Protein AF-A0A940AZL5-F1 (afdb_monomer)

Sequence (134 aa):
MKKILSTIISFAVCLSISGQQISQSNNRYRGNDMLEKKQVTLKDFDLNSKNGVWSLEDAEFSKATCKVEYTMETDTLMAVERSNRTYYRQDRNAVTIIGSENVQELLSYDMPEAWLQFPMQRGDSVWRCRNNWC

Solvent-accessible surface area (backbone atoms only — not comparable to full-atom values): 8338 Å² total; per-residue (Å²): 107,72,68,59,53,52,52,52,52,53,52,52,52,55,52,55,57,61,70,68,49,94,39,53,89,77,73,55,89,53,65,76,46,76,54,76,52,64,51,68,58,68,86,83,59,71,87,78,56,91,84,63,82,84,74,70,86,84,53,53,63,50,90,67,70,50,72,37,49,37,46,59,53,101,70,40,39,36,35,41,44,94,79,30,39,36,33,26,38,70,59,81,44,33,33,26,40,41,32,37,36,46,97,87,50,80,46,75,46,97,72,59,44,64,47,42,59,51,83,75,53,96,87,66,55,68,71,73,68,86,74,100,77,129

pLDDT: mean 70.95, std 13.87, range [28.94, 93.19]

Structure (mmCIF, N/CA/C/O backbone):
data_AF-A0A940AZL5-F1
#
_entry.id   AF-A0A940AZL5-F1
#
loop_
_atom_site.group_PDB
_atom_site.id
_atom_site.type_symbol
_atom_site.label_atom_id
_atom_site.label_alt_id
_atom_site.label_comp_id
_atom_site.label_asym_id
_atom_site.label_entity_id
_atom_site.label_seq_id
_atom_site.pdbx_PDB_ins_code
_atom_site.Cartn_x
_atom_site.Cartn_y
_atom_site.Cartn_z
_atom_site.occupancy
_atom_site.B_iso_or_equiv
_atom_site.auth_seq_id
_atom_site.auth_comp_id
_atom_site.auth_asym_id
_atom_site.auth_atom_id
_atom_site.pdbx_PDB_model_num
ATOM 1 N N . MET A 1 1 ? -9.611 -27.472 39.199 1.00 57.22 1 MET A N 1
ATOM 2 C CA . MET A 1 1 ? -10.269 -27.102 37.922 1.00 57.22 1 MET A CA 1
ATOM 3 C C . MET A 1 1 ? -10.473 -25.592 37.763 1.00 57.22 1 MET A C 1
ATOM 5 O O . MET A 1 1 ? -9.902 -25.043 36.836 1.00 57.22 1 MET A O 1
ATOM 9 N N . LYS A 1 2 ? -11.157 -24.884 38.680 1.00 64.00 2 LYS A N 1
ATOM 10 C CA . LYS A 1 2 ? -11.371 -23.415 38.584 1.00 64.00 2 LYS A CA 1
ATOM 11 C C . LYS A 1 2 ? -10.087 -22.567 38.465 1.00 64.00 2 LYS A C 1
ATOM 13 O O . LYS A 1 2 ? -10.057 -21.624 37.689 1.00 64.00 2 LYS A O 1
ATOM 18 N N . LYS A 1 3 ? -9.014 -22.932 39.183 1.00 68.94 3 LYS A N 1
ATOM 19 C CA . LYS A 1 3 ? -7.715 -22.231 39.114 1.00 68.94 3 LYS A CA 1
ATOM 20 C C . LYS A 1 3 ? -7.034 -22.381 37.749 1.00 68.94 3 LYS A C 1
ATOM 22 O O . LYS A 1 3 ? -6.559 -21.400 37.213 1.00 68.94 3 LYS A O 1
ATOM 27 N N . ILE A 1 4 ? -7.065 -23.583 37.168 1.00 78.56 4 ILE A N 1
ATOM 28 C CA . ILE A 1 4 ? -6.490 -23.867 35.841 1.00 78.56 4 ILE A CA 1
ATOM 29 C C . ILE A 1 4 ? -7.257 -23.098 34.758 1.00 78.56 4 ILE A C 1
ATOM 31 O O . ILE A 1 4 ? -6.644 -22.470 33.904 1.00 78.56 4 ILE A O 1
ATOM 35 N N . LEU A 1 5 ? -8.592 -23.077 34.845 1.00 77.69 5 LEU A N 1
ATOM 36 C CA . LEU A 1 5 ? -9.435 -22.319 33.920 1.00 77.69 5 LEU A CA 1
ATOM 37 C C . LEU A 1 5 ? -9.144 -20.809 33.993 1.00 77.69 5 LEU A C 1
ATOM 39 O O . LEU A 1 5 ? -9.004 -20.160 32.964 1.00 77.69 5 LEU A O 1
ATOM 43 N N . SER A 1 6 ? -8.973 -20.267 35.204 1.00 76.12 6 SER A N 1
ATOM 44 C CA . SER A 1 6 ? -8.593 -18.865 35.418 1.00 76.12 6 SER A CA 1
ATOM 45 C C . SER A 1 6 ? -7.233 -18.523 34.807 1.00 76.12 6 SER A C 1
ATOM 47 O O . SER A 1 6 ? -7.080 -17.438 34.248 1.00 76.12 6 SER A O 1
ATOM 49 N N . THR A 1 7 ? -6.250 -19.423 34.898 1.00 78.94 7 THR A N 1
ATOM 50 C CA . THR A 1 7 ? -4.922 -19.199 34.311 1.00 78.94 7 THR A CA 1
ATOM 51 C C . THR A 1 7 ? -4.975 -19.223 32.785 1.00 78.94 7 THR A C 1
ATOM 53 O O . THR A 1 7 ? -4.356 -18.378 32.146 1.00 78.94 7 THR A O 1
ATOM 56 N N . ILE A 1 8 ? -5.755 -20.139 32.199 1.00 83.62 8 ILE A N 1
ATOM 57 C CA . ILE A 1 8 ? -5.944 -20.222 30.742 1.00 83.62 8 ILE A CA 1
ATOM 58 C C . ILE A 1 8 ? -6.632 -18.958 30.214 1.00 83.62 8 ILE A C 1
ATOM 60 O O . ILE A 1 8 ? -6.184 -18.392 29.221 1.00 83.62 8 ILE A O 1
ATOM 64 N N . ILE A 1 9 ? -7.674 -18.478 30.901 1.00 80.81 9 ILE A N 1
ATOM 65 C CA . ILE A 1 9 ? -8.381 -17.245 30.525 1.00 80.81 9 ILE A CA 1
ATOM 66 C C . ILE A 1 9 ? -7.435 -16.038 30.596 1.00 80.81 9 ILE A C 1
ATOM 68 O O . ILE A 1 9 ? -7.381 -15.252 29.657 1.00 80.81 9 ILE A O 1
ATOM 72 N N . SER A 1 10 ? -6.643 -15.917 31.665 1.00 75.75 10 SER A N 1
ATOM 73 C CA . SER A 1 10 ? -5.670 -14.824 31.813 1.00 75.75 10 SER A CA 1
ATOM 74 C C . SER A 1 10 ? -4.601 -14.843 30.710 1.00 75.75 10 SER A C 1
ATOM 76 O O . SER A 1 10 ? -4.290 -13.814 30.112 1.00 75.75 10 SER A O 1
ATOM 78 N N . PHE A 1 11 ? -4.094 -16.031 30.368 1.00 75.62 11 PHE A N 1
ATOM 79 C CA . PHE A 1 11 ? -3.118 -16.194 29.292 1.00 75.62 11 PHE A CA 1
ATOM 80 C C . PHE A 1 11 ? -3.704 -15.844 27.915 1.00 75.62 11 PHE A C 1
ATOM 82 O O . PHE A 1 11 ? -3.061 -15.140 27.138 1.00 75.62 11 PHE A O 1
ATOM 89 N N . ALA A 1 12 ? -4.944 -16.256 27.633 1.00 74.12 12 ALA A N 1
ATOM 90 C CA . ALA A 1 12 ? -5.637 -15.902 26.395 1.00 74.12 12 ALA A CA 1
ATOM 91 C C . ALA A 1 12 ? -5.869 -14.386 26.270 1.00 74.12 12 ALA A C 1
ATOM 93 O O . ALA A 1 12 ? -5.668 -13.827 25.196 1.00 74.12 12 ALA A O 1
ATOM 94 N N . VAL A 1 13 ? -6.223 -13.702 27.365 1.00 73.19 13 VAL A N 1
ATOM 95 C CA . VAL A 1 13 ? -6.399 -12.238 27.375 1.00 73.19 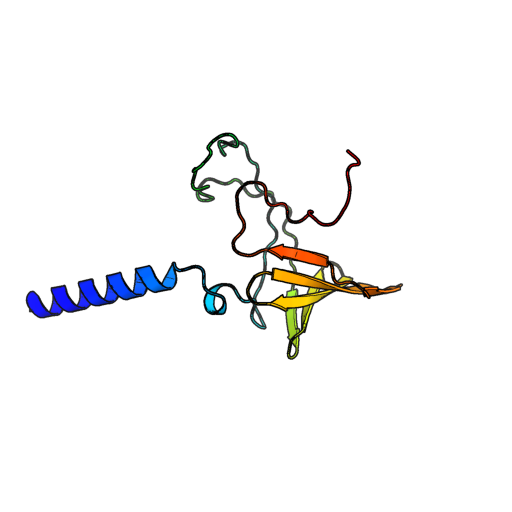13 VAL A CA 1
ATOM 96 C C . VAL A 1 13 ? -5.083 -11.511 27.073 1.00 73.19 13 VAL A C 1
ATOM 98 O O . VAL A 1 13 ? -5.082 -10.591 26.257 1.00 73.19 13 VAL A O 1
ATOM 101 N N . CYS A 1 14 ? -3.955 -11.944 27.647 1.00 68.31 14 CYS A N 1
ATOM 102 C CA . CYS A 1 14 ? -2.642 -11.366 27.327 1.00 68.31 14 CYS A CA 1
ATOM 103 C C . CYS A 1 14 ? -2.271 -11.521 25.844 1.00 68.31 14 CYS A C 1
ATOM 105 O O . CYS A 1 14 ? -1.775 -10.571 25.239 1.00 68.31 14 CYS A O 1
ATOM 107 N N . LEU A 1 15 ? -2.540 -12.685 25.241 1.00 63.66 15 LEU A N 1
ATOM 108 C CA . LEU A 1 15 ? -2.260 -12.920 23.819 1.00 63.66 15 LEU A CA 1
ATOM 109 C C . LEU A 1 15 ? -3.106 -12.020 22.902 1.00 63.66 15 LEU A C 1
ATOM 111 O O . LEU A 1 15 ? -2.590 -11.495 21.914 1.00 63.66 15 LEU A O 1
ATOM 115 N N . SER A 1 16 ? -4.375 -11.787 23.250 1.00 61.12 16 SER A N 1
ATOM 116 C CA . SER A 1 16 ? -5.273 -10.898 22.500 1.00 61.12 16 SER A CA 1
ATOM 117 C C . SER A 1 16 ? -4.795 -9.442 22.493 1.00 61.12 16 SER A C 1
ATOM 119 O O . SER A 1 16 ? -4.894 -8.770 21.469 1.00 61.12 16 SER A O 1
ATOM 121 N N . ILE A 1 17 ? -4.237 -8.960 23.610 1.00 59.72 17 ILE A N 1
ATOM 122 C CA . ILE A 1 17 ? -3.727 -7.584 23.737 1.00 59.72 17 ILE A CA 1
ATOM 123 C C . ILE A 1 17 ? -2.466 -7.389 22.879 1.00 59.72 17 ILE A C 1
ATOM 125 O O . ILE A 1 17 ? -2.325 -6.365 22.211 1.00 59.72 17 ILE A O 1
ATOM 129 N N . SER A 1 18 ? -1.574 -8.384 22.828 1.00 57.59 18 SER A N 1
ATOM 130 C CA . SER A 1 18 ? -0.378 -8.336 21.971 1.00 57.59 18 SER A CA 1
ATOM 131 C C . SER A 1 18 ? -0.702 -8.424 20.475 1.00 57.59 18 SER A C 1
ATOM 133 O O . SER A 1 18 ? -0.001 -7.822 19.664 1.00 57.59 18 SER A O 1
ATOM 135 N N . GLY A 1 19 ? -1.775 -9.128 20.094 1.00 50.75 19 GLY A N 1
ATOM 136 C CA . GLY A 1 19 ? -2.243 -9.190 18.703 1.00 50.75 19 GLY A CA 1
ATOM 137 C C . GLY A 1 19 ? -2.783 -7.856 18.174 1.00 50.75 19 GLY A C 1
ATOM 138 O O . GLY A 1 19 ? -2.690 -7.590 16.979 1.00 50.75 19 GLY A O 1
ATOM 139 N N . GLN A 1 20 ? -3.292 -7.001 19.066 1.00 54.03 20 GLN A N 1
ATOM 140 C CA . GLN A 1 20 ? -3.824 -5.673 18.735 1.00 54.03 20 GLN A CA 1
ATOM 141 C C . GLN A 1 20 ? -2.763 -4.563 18.760 1.00 54.03 20 GLN A C 1
ATOM 143 O O . GLN A 1 20 ? -3.054 -3.426 18.386 1.00 54.03 20 GLN A O 1
ATOM 148 N N . GLN A 1 21 ? -1.523 -4.851 19.174 1.00 56.00 21 GLN A N 1
ATOM 149 C CA . GLN A 1 21 ? -0.449 -3.869 19.053 1.00 56.00 21 GLN A CA 1
ATOM 150 C C . GLN A 1 21 ? -0.066 -3.682 17.584 1.00 56.00 21 GLN A C 1
ATOM 152 O O . GLN A 1 21 ? 0.326 -4.626 16.892 1.00 56.00 21 GLN A O 1
ATOM 157 N N . ILE A 1 22 ? -0.130 -2.426 17.136 1.00 56.28 22 ILE A N 1
ATOM 158 C CA . ILE A 1 22 ? 0.405 -1.986 15.848 1.00 56.28 22 ILE A CA 1
ATOM 159 C C . ILE A 1 22 ? 1.906 -2.286 15.858 1.00 56.28 22 ILE A C 1
ATOM 161 O O . ILE A 1 22 ? 2.698 -1.574 16.471 1.00 56.28 22 ILE A O 1
ATOM 165 N N . SER A 1 23 ? 2.296 -3.374 15.202 1.00 60.00 23 SER A N 1
ATOM 166 C CA . SER A 1 23 ? 3.684 -3.802 15.094 1.00 60.00 23 SER A CA 1
ATOM 167 C C . SER A 1 23 ? 4.026 -4.074 13.636 1.00 60.00 23 SER A C 1
ATOM 169 O O . SER A 1 23 ? 3.179 -4.484 12.841 1.00 60.00 23 SER A O 1
ATOM 171 N N . GLN A 1 24 ? 5.288 -3.847 13.275 1.00 57.38 24 GLN A N 1
ATOM 172 C CA . GLN A 1 24 ? 5.775 -4.059 11.912 1.00 57.38 24 GLN A CA 1
ATOM 173 C C . GLN A 1 24 ? 5.491 -5.479 11.412 1.00 57.38 24 GLN A C 1
ATOM 175 O O . GLN A 1 24 ? 5.117 -5.661 10.264 1.00 57.38 24 GLN A O 1
ATOM 180 N N . SER A 1 25 ? 5.645 -6.487 12.272 1.00 63.75 25 SER A N 1
ATOM 181 C CA . SER A 1 25 ? 5.416 -7.893 11.923 1.00 63.75 25 SER A CA 1
ATOM 182 C C . SER A 1 25 ? 3.952 -8.217 11.617 1.00 63.75 25 SER A C 1
ATOM 184 O O . SER A 1 25 ? 3.686 -9.149 10.852 1.00 63.75 25 SER A O 1
ATOM 186 N N . ASN A 1 26 ? 3.019 -7.457 12.200 1.00 62.56 26 ASN A N 1
ATOM 187 C CA . ASN A 1 26 ? 1.578 -7.675 12.055 1.00 62.56 26 ASN A CA 1
ATOM 188 C C . ASN A 1 26 ? 0.977 -6.867 10.896 1.00 62.56 26 ASN A C 1
ATOM 190 O O . ASN A 1 26 ? -0.027 -7.290 10.340 1.00 62.56 26 ASN A O 1
ATOM 194 N N . ASN A 1 27 ? 1.603 -5.748 10.513 1.00 65.00 27 ASN A N 1
ATOM 195 C CA . ASN A 1 27 ? 1.103 -4.836 9.473 1.00 65.00 27 ASN A CA 1
ATOM 196 C C . ASN A 1 27 ? 1.912 -4.881 8.164 1.00 65.00 27 ASN A C 1
ATOM 198 O O . ASN A 1 27 ? 1.674 -4.084 7.256 1.00 65.00 27 ASN A O 1
ATOM 202 N N . ARG A 1 28 ? 2.910 -5.770 8.068 1.00 70.19 28 ARG A N 1
ATOM 203 C CA . ARG A 1 28 ? 3.677 -5.963 6.833 1.00 70.19 28 ARG A CA 1
ATOM 204 C C . ARG A 1 28 ? 2.856 -6.768 5.829 1.00 70.19 28 ARG A C 1
ATOM 206 O O . ARG A 1 28 ? 2.359 -7.829 6.200 1.00 70.19 28 ARG A O 1
ATOM 213 N N . TYR A 1 29 ? 2.790 -6.306 4.580 1.00 68.94 29 TYR A N 1
ATOM 214 C CA . TYR A 1 29 ? 2.254 -7.101 3.480 1.00 68.94 29 TYR A CA 1
ATOM 215 C C . TYR A 1 29 ? 3.144 -8.323 3.262 1.00 68.94 29 TYR A C 1
ATOM 217 O O . TYR A 1 29 ? 4.377 -8.254 3.341 1.00 68.94 29 TYR A O 1
ATOM 225 N N . ARG A 1 30 ? 2.515 -9.462 3.017 1.00 69.44 30 ARG A N 1
ATOM 226 C CA . ARG A 1 30 ? 3.164 -10.750 2.794 1.00 69.44 30 ARG A CA 1
ATOM 227 C C . ARG A 1 30 ? 2.854 -11.228 1.382 1.00 69.44 30 ARG A C 1
ATOM 229 O O . ARG A 1 30 ? 1.874 -10.824 0.760 1.00 69.44 30 ARG A O 1
ATOM 236 N N . GLY A 1 31 ? 3.711 -12.105 0.865 1.00 66.94 31 GLY A N 1
ATOM 237 C CA . GLY A 1 31 ? 3.417 -12.787 -0.392 1.00 66.94 31 GLY A CA 1
ATOM 238 C C . GLY A 1 31 ? 2.099 -13.556 -0.275 1.00 66.94 31 GLY A C 1
ATOM 239 O O . GLY A 1 31 ? 1.894 -14.255 0.718 1.00 66.94 31 GLY A O 1
ATOM 240 N N . ASN A 1 32 ? 1.249 -13.438 -1.299 1.00 69.56 32 ASN A N 1
ATOM 241 C CA . ASN A 1 32 ? -0.106 -14.003 -1.382 1.00 69.56 32 ASN A CA 1
ATOM 242 C C . ASN A 1 32 ? -1.184 -13.298 -0.543 1.00 69.56 32 ASN A C 1
ATOM 244 O O . ASN A 1 32 ? -2.308 -13.800 -0.469 1.00 69.56 32 ASN A O 1
ATOM 248 N N . ASP A 1 33 ? -0.891 -12.145 0.060 1.00 67.81 33 ASP A N 1
ATOM 249 C CA . ASP A 1 33 ? -1.955 -11.303 0.602 1.00 67.81 33 ASP A CA 1
ATOM 250 C C . ASP A 1 33 ? -2.852 -10.797 -0.542 1.00 67.81 33 ASP A C 1
ATOM 252 O O . ASP A 1 33 ? -2.375 -10.408 -1.610 1.00 67.81 33 ASP A O 1
ATOM 256 N N . MET A 1 34 ? -4.167 -10.767 -0.311 1.00 62.81 34 MET A N 1
ATOM 257 C CA . MET A 1 34 ? -5.130 -10.177 -1.240 1.00 62.81 34 MET A CA 1
ATOM 258 C C . MET A 1 34 ? -5.707 -8.909 -0.619 1.00 62.81 34 MET A C 1
ATOM 260 O O . MET A 1 34 ? -6.379 -8.970 0.412 1.00 62.81 34 MET A O 1
ATOM 264 N N . LEU A 1 35 ? -5.469 -7.760 -1.255 1.00 65.00 35 LEU A N 1
ATOM 265 C CA . LEU A 1 35 ? -6.095 -6.506 -0.851 1.00 65.00 35 LEU A CA 1
ATOM 266 C C . LEU A 1 35 ? -7.355 -6.274 -1.684 1.00 65.00 35 LEU A C 1
ATOM 268 O O . LEU A 1 35 ? -7.321 -6.275 -2.917 1.00 65.00 35 LEU A O 1
ATOM 272 N N . GLU A 1 36 ? -8.463 -6.006 -1.006 1.00 63.47 36 GLU A N 1
ATOM 273 C CA . GLU A 1 36 ? -9.691 -5.567 -1.654 1.00 63.47 36 GLU A CA 1
ATOM 274 C C . GLU A 1 36 ? -9.855 -4.055 -1.460 1.00 63.47 36 GLU A C 1
ATOM 276 O O . GLU A 1 36 ? -10.089 -3.582 -0.346 1.00 63.47 36 GLU A O 1
ATOM 281 N N . LYS A 1 37 ? -9.740 -3.278 -2.546 1.00 68.81 37 LYS A N 1
ATOM 282 C CA . LYS A 1 37 ? -10.073 -1.848 -2.507 1.00 68.81 37 LYS A CA 1
ATOM 283 C C . LYS A 1 37 ? -11.593 -1.712 -2.545 1.00 68.81 37 LYS A C 1
ATOM 285 O O . LYS A 1 37 ? -12.211 -2.010 -3.570 1.00 68.81 37 LYS A O 1
ATOM 290 N N . LYS A 1 38 ? -12.183 -1.242 -1.444 1.00 65.06 38 LYS A N 1
ATOM 291 C CA . LYS A 1 38 ? -13.611 -0.914 -1.360 1.00 65.06 38 LYS A CA 1
ATOM 292 C C . LYS A 1 38 ? -13.803 0.571 -1.108 1.00 65.06 38 LYS A C 1
ATOM 294 O O . LYS A 1 38 ? -13.174 1.145 -0.224 1.00 65.06 38 LYS A O 1
ATOM 299 N N . GLN A 1 39 ? -14.712 1.181 -1.858 1.00 70.00 39 GLN A N 1
ATOM 300 C CA . GLN A 1 39 ? -15.189 2.523 -1.554 1.00 70.00 39 GLN A CA 1
ATOM 301 C C . GLN A 1 39 ? -16.281 2.431 -0.485 1.00 70.00 39 GLN A C 1
ATOM 303 O O . GLN A 1 39 ? -17.264 1.713 -0.669 1.00 70.00 39 GLN A O 1
ATOM 308 N N . VAL A 1 40 ? -16.094 3.151 0.618 1.00 69.69 40 VAL A N 1
ATOM 309 C CA . VAL A 1 40 ? -17.068 3.257 1.709 1.00 69.69 40 VAL A CA 1
ATOM 310 C C . VAL A 1 40 ? -17.851 4.550 1.551 1.00 69.69 40 VAL A C 1
ATOM 312 O O . VAL A 1 40 ? -17.267 5.615 1.329 1.00 69.69 40 VAL A O 1
ATOM 315 N N . THR A 1 41 ? -19.172 4.471 1.678 1.00 68.38 41 THR A N 1
ATOM 316 C CA . THR A 1 41 ? -20.001 5.674 1.759 1.00 68.38 41 THR A CA 1
ATOM 317 C C . THR A 1 41 ? -19.930 6.225 3.179 1.00 68.38 41 THR A C 1
ATOM 319 O O . THR A 1 41 ? -20.360 5.572 4.121 1.00 68.38 41 THR A O 1
ATOM 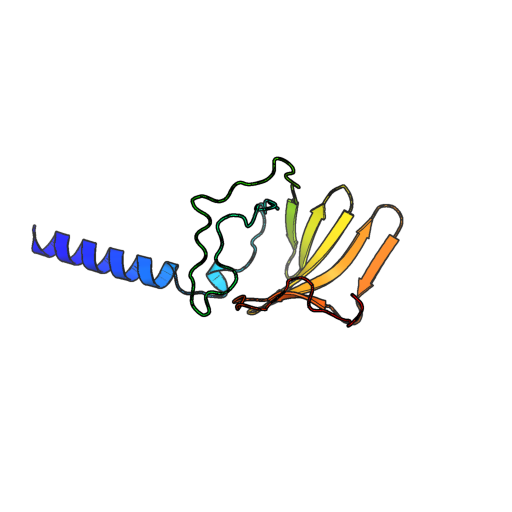322 N N . LEU A 1 42 ? -19.402 7.440 3.347 1.00 64.75 42 LEU A N 1
ATOM 323 C CA . LEU A 1 42 ? -19.128 8.017 4.670 1.00 64.75 42 LEU A CA 1
ATOM 324 C C . LEU A 1 42 ? -20.374 8.538 5.420 1.00 64.75 42 LEU A C 1
ATOM 326 O O . LEU A 1 42 ? -20.234 9.395 6.288 1.00 64.75 42 LEU A O 1
ATOM 330 N N . LYS A 1 43 ? -21.587 8.076 5.083 1.00 60.75 43 LYS A N 1
ATOM 331 C CA . LYS A 1 43 ? -22.846 8.651 5.600 1.00 60.75 43 LYS A CA 1
ATOM 332 C C . LYS A 1 43 ? -22.941 8.635 7.130 1.00 60.75 43 LYS A C 1
ATOM 334 O O . LYS A 1 43 ? -23.541 9.552 7.680 1.00 60.75 43 LYS A O 1
ATOM 339 N N . ASP A 1 44 ? -22.280 7.679 7.783 1.00 56.22 44 ASP A N 1
ATOM 340 C CA . ASP A 1 44 ? -22.396 7.453 9.229 1.00 56.22 44 ASP A CA 1
ATOM 341 C C . ASP A 1 44 ? -21.110 7.758 10.017 1.00 56.22 44 ASP A C 1
ATOM 343 O O . ASP A 1 44 ? -21.054 7.556 11.231 1.00 56.22 44 ASP A O 1
ATOM 347 N N . PHE A 1 45 ? -20.062 8.275 9.364 1.00 64.25 45 PHE A N 1
ATOM 348 C CA . PHE A 1 45 ? -18.835 8.654 10.068 1.00 64.25 45 PHE A CA 1
ATOM 349 C C . PHE A 1 45 ? -18.936 10.093 10.564 1.00 64.25 45 PHE A C 1
ATOM 351 O O . PHE A 1 45 ? -19.036 11.032 9.774 1.00 64.25 45 PHE A O 1
ATOM 358 N N . ASP A 1 46 ? -18.825 10.290 11.880 1.00 64.75 46 ASP A N 1
ATOM 359 C CA . ASP A 1 46 ? -18.582 11.620 12.436 1.00 64.75 46 ASP A CA 1
ATOM 360 C C . ASP A 1 46 ? -17.160 12.070 12.072 1.00 64.75 46 ASP A C 1
ATOM 362 O O . ASP A 1 46 ? -16.173 11.796 12.766 1.00 64.75 46 ASP A O 1
ATOM 366 N N . LEU A 1 47 ? -17.068 12.786 10.953 1.00 66.06 47 LEU A N 1
ATOM 367 C CA . LEU A 1 47 ? -15.824 13.344 10.434 1.00 66.06 47 LEU A CA 1
ATOM 368 C C . LEU A 1 47 ? -15.228 14.424 11.344 1.00 66.06 47 LEU A C 1
ATOM 370 O O . LEU A 1 47 ? -14.082 14.816 11.117 1.00 66.06 47 LEU A O 1
ATOM 374 N N . ASN A 1 48 ? -15.955 14.902 12.363 1.00 64.31 48 ASN A N 1
ATOM 375 C CA . ASN A 1 48 ? -15.516 15.958 13.275 1.00 64.31 48 ASN A CA 1
ATOM 376 C C . ASN A 1 48 ? -14.916 15.420 14.584 1.00 64.31 48 ASN A C 1
ATOM 378 O O . ASN A 1 48 ? -14.066 16.094 15.182 1.00 64.31 48 ASN A O 1
ATOM 382 N N . SER A 1 49 ? -15.243 14.192 14.986 1.00 61.47 49 SER A N 1
ATOM 383 C CA . SER A 1 49 ? -14.751 13.549 16.211 1.00 61.47 49 SER A CA 1
ATOM 384 C C . SER A 1 49 ? -13.214 13.433 16.276 1.00 61.47 49 SER A C 1
ATOM 386 O O . SER A 1 49 ? -12.576 12.745 15.478 1.00 61.47 49 SER A O 1
ATOM 388 N N . LYS A 1 50 ? -12.566 14.152 17.212 1.00 56.38 50 LYS A N 1
ATOM 389 C CA . LYS A 1 50 ? -11.085 14.210 17.372 1.00 56.38 50 LYS A CA 1
ATOM 390 C C . LYS A 1 50 ? -10.438 12.899 17.797 1.00 56.38 50 LYS A C 1
ATOM 392 O O . LYS A 1 50 ? -9.312 12.655 17.387 1.00 56.38 50 LYS A O 1
ATOM 397 N N . ASN A 1 51 ? -11.173 12.056 18.513 1.00 59.47 51 ASN A N 1
ATOM 398 C CA . ASN A 1 51 ? -10.683 10.787 19.053 1.00 59.47 51 ASN A CA 1
ATOM 399 C C . ASN A 1 51 ? -11.632 9.620 18.720 1.00 59.47 51 ASN A C 1
ATOM 401 O O . ASN A 1 51 ? -11.681 8.635 19.452 1.00 59.47 51 ASN A O 1
ATOM 405 N N . GLY A 1 52 ? -12.447 9.754 17.671 1.00 58.91 52 GLY A N 1
ATOM 406 C CA . GLY A 1 52 ? -13.421 8.737 17.292 1.00 58.91 52 GLY A CA 1
ATOM 407 C C . GLY A 1 52 ? -12.732 7.521 16.698 1.00 58.91 52 GLY A C 1
ATOM 408 O O . GLY A 1 52 ? -11.997 7.644 15.722 1.00 58.91 52 GLY A O 1
ATOM 409 N N . VAL A 1 53 ? -12.992 6.347 17.267 1.00 64.06 53 VAL A N 1
ATOM 410 C CA . VAL A 1 53 ? -12.702 5.087 16.584 1.00 64.06 53 VAL A CA 1
ATOM 411 C C . VAL A 1 53 ? -13.747 4.933 15.488 1.00 64.06 53 VAL A C 1
ATOM 413 O O . VAL A 1 53 ? -14.941 4.860 15.767 1.00 64.06 53 VAL A O 1
ATOM 416 N N . TRP A 1 54 ? -13.301 4.930 14.238 1.00 67.00 54 TRP A N 1
ATOM 417 C CA . TRP A 1 54 ? -14.167 4.657 13.100 1.00 67.00 54 TRP A CA 1
ATOM 418 C C . TRP A 1 54 ? -14.444 3.157 13.039 1.00 67.00 54 TRP A C 1
ATOM 420 O O . TRP A 1 54 ? -13.540 2.367 12.767 1.00 67.00 54 TRP A O 1
ATOM 430 N N . SER A 1 55 ? -15.689 2.768 13.320 1.00 67.56 55 SER A N 1
ATOM 431 C CA . SER A 1 55 ? -16.152 1.404 13.076 1.00 67.56 55 SER A CA 1
ATOM 432 C C . SER A 1 55 ? -16.579 1.274 11.618 1.00 67.56 55 SER A C 1
ATOM 434 O O . SER A 1 55 ? -17.334 2.102 11.118 1.00 67.56 55 SER A O 1
ATOM 436 N N . LEU A 1 56 ? -16.094 0.237 10.937 1.00 70.62 56 LEU A N 1
ATOM 437 C CA . LEU A 1 56 ? -16.544 -0.126 9.590 1.00 70.62 56 LEU A CA 1
ATOM 438 C C . LEU A 1 56 ? -17.665 -1.180 9.620 1.00 70.62 56 LEU A C 1
ATOM 440 O O . LEU A 1 56 ? -17.985 -1.741 8.578 1.00 70.62 56 LEU A O 1
ATOM 444 N N . GLU A 1 57 ? -18.219 -1.493 10.795 1.00 69.44 57 GLU A N 1
ATOM 445 C CA . GLU A 1 57 ? -19.204 -2.570 10.971 1.00 69.44 57 GLU A CA 1
ATOM 446 C C . GLU A 1 57 ? -20.492 -2.324 10.169 1.00 69.44 57 GLU A C 1
ATOM 448 O O . GLU A 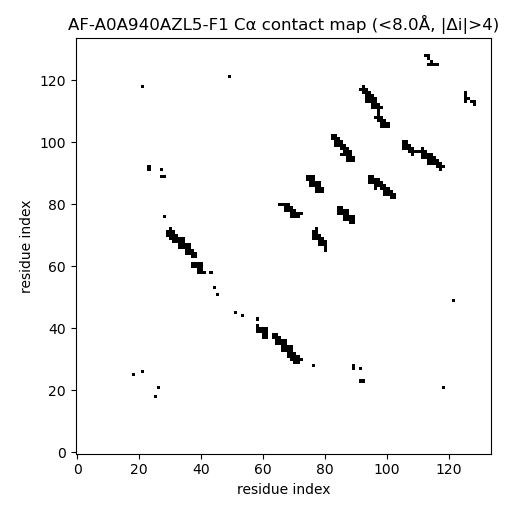1 57 ? -20.952 -3.226 9.473 1.00 69.44 57 GLU A O 1
ATOM 453 N N . ASP A 1 58 ? -20.984 -1.082 10.164 1.00 67.88 58 ASP A N 1
ATOM 454 C CA . ASP A 1 58 ? -22.192 -0.666 9.432 1.00 67.88 58 ASP A CA 1
ATOM 455 C C . ASP A 1 58 ? -21.882 -0.006 8.074 1.00 67.88 58 ASP A C 1
ATOM 457 O O . ASP A 1 58 ? -22.756 0.559 7.418 1.00 67.88 58 ASP A O 1
ATOM 461 N N . ALA A 1 59 ? -20.622 -0.042 7.631 1.00 71.62 59 ALA A N 1
ATOM 462 C CA . ALA A 1 59 ? -20.200 0.645 6.420 1.00 71.62 59 ALA A CA 1
ATOM 463 C C . ALA A 1 59 ? -20.805 0.008 5.155 1.00 71.62 59 ALA A C 1
ATOM 465 O O . ALA A 1 59 ? -20.514 -1.138 4.806 1.00 71.62 59 ALA A O 1
ATOM 466 N N . GLU A 1 60 ? -21.572 0.788 4.389 1.00 69.75 60 GLU A N 1
ATOM 467 C CA . GLU A 1 60 ? -21.996 0.382 3.049 1.00 69.75 60 GLU A CA 1
ATOM 468 C C . GLU A 1 60 ? -20.826 0.490 2.058 1.00 69.75 60 GLU A C 1
ATOM 470 O O . GLU A 1 60 ? -20.370 1.584 1.693 1.00 69.75 60 GLU A O 1
ATOM 475 N N . PHE A 1 61 ? -20.354 -0.664 1.587 1.00 70.50 61 PHE A N 1
ATOM 476 C CA . PHE A 1 61 ? -19.341 -0.755 0.541 1.00 70.50 61 PHE A CA 1
ATOM 477 C C . PHE A 1 61 ? -19.981 -0.671 -0.848 1.00 70.50 61 PHE A C 1
ATOM 479 O O . PHE A 1 61 ? -20.936 -1.385 -1.162 1.00 70.50 61 PHE A O 1
ATOM 486 N N . SER A 1 62 ? -19.428 0.171 -1.721 1.00 67.94 62 SER A N 1
ATOM 487 C CA . SER A 1 62 ? -19.863 0.237 -3.118 1.00 67.94 62 SER A CA 1
ATOM 488 C C . SER A 1 62 ? -19.633 -1.106 -3.827 1.00 67.94 62 SER A C 1
ATOM 490 O O . SER A 1 62 ? -18.642 -1.787 -3.561 1.00 67.94 62 SER A O 1
ATOM 492 N N . LYS A 1 63 ? -20.481 -1.448 -4.807 1.00 63.19 63 LYS A N 1
ATOM 493 C CA . LYS A 1 63 ? -20.307 -2.649 -5.653 1.00 63.19 63 LYS A CA 1
ATOM 494 C C . LYS A 1 63 ? -19.039 -2.633 -6.518 1.00 63.19 63 LYS A C 1
ATOM 496 O O . LYS A 1 63 ? -18.689 -3.663 -7.090 1.00 63.19 63 LYS A O 1
ATOM 501 N N . ALA A 1 64 ? -18.378 -1.485 -6.667 1.00 61.09 64 ALA A N 1
ATOM 502 C CA . ALA A 1 64 ? -17.151 -1.380 -7.439 1.00 61.09 64 ALA A CA 1
ATOM 503 C C . ALA A 1 64 ? -15.973 -1.932 -6.623 1.00 61.09 64 ALA A C 1
ATOM 505 O O . ALA A 1 64 ? -15.312 -1.205 -5.886 1.00 61.09 64 ALA A O 1
ATOM 506 N N . THR A 1 65 ? -15.712 -3.229 -6.767 1.00 61.62 65 THR A N 1
ATOM 507 C CA . THR A 1 65 ? -14.499 -3.860 -6.243 1.00 61.62 65 THR A CA 1
ATOM 508 C C . THR A 1 65 ? -13.401 -3.789 -7.295 1.00 61.62 65 THR A C 1
ATOM 510 O O . THR A 1 65 ? -13.580 -4.270 -8.417 1.00 61.62 65 THR A O 1
ATOM 513 N N . CYS A 1 66 ? -12.241 -3.246 -6.929 1.00 64.88 66 CYS A N 1
ATOM 514 C CA . CYS A 1 66 ? -11.026 -3.484 -7.697 1.00 64.88 66 CYS A CA 1
ATOM 515 C C . CYS A 1 66 ? -10.200 -4.566 -7.005 1.00 64.88 66 CYS A C 1
ATOM 517 O O . CYS A 1 66 ? -9.851 -4.429 -5.829 1.00 64.88 66 CYS A O 1
ATOM 519 N N . LYS A 1 67 ? -9.918 -5.650 -7.732 1.00 68.56 67 LYS A N 1
ATOM 520 C CA . LYS A 1 67 ? -9.015 -6.699 -7.263 1.00 68.56 67 LYS A CA 1
ATOM 521 C C . LYS A 1 67 ? -7.597 -6.300 -7.624 1.00 68.56 67 LYS A C 1
ATOM 523 O O . LYS A 1 67 ? -7.319 -6.030 -8.792 1.00 68.56 67 LYS A O 1
ATOM 528 N N . VAL A 1 68 ? -6.737 -6.276 -6.618 1.00 72.00 68 VAL A N 1
ATOM 529 C CA . VAL A 1 68 ? -5.311 -6.043 -6.796 1.00 72.00 68 VAL A CA 1
ATOM 530 C C . VAL A 1 68 ? -4.586 -7.269 -6.273 1.00 72.00 68 VAL A C 1
ATOM 532 O O . VAL A 1 68 ? -4.786 -7.677 -5.128 1.00 72.00 68 VAL A O 1
ATOM 535 N N . GLU A 1 69 ? -3.796 -7.882 -7.143 1.00 77.81 69 GLU A N 1
ATOM 536 C CA . GLU A 1 69 ? -3.020 -9.070 -6.808 1.00 77.81 69 GLU A CA 1
ATOM 537 C C . GLU A 1 69 ? -1.613 -8.643 -6.407 1.00 77.81 69 GLU A C 1
ATOM 539 O O . GLU A 1 69 ? -0.981 -7.869 -7.126 1.00 77.81 69 GLU A O 1
ATOM 544 N N . TYR A 1 70 ? -1.142 -9.111 -5.252 1.00 76.31 70 TYR A N 1
ATOM 545 C CA . TYR A 1 70 ? 0.156 -8.728 -4.715 1.00 76.31 70 TYR A CA 1
ATOM 546 C C . TYR A 1 70 ? 1.120 -9.910 -4.702 1.00 76.31 70 TYR A C 1
ATOM 548 O O . TYR A 1 70 ? 0.799 -11.009 -4.249 1.00 76.31 70 TYR A O 1
ATOM 556 N N . THR A 1 71 ? 2.341 -9.668 -5.162 1.00 81.19 71 THR A N 1
ATOM 557 C CA . THR A 1 71 ? 3.441 -10.633 -5.128 1.00 81.19 71 THR A CA 1
ATOM 558 C C . THR A 1 71 ? 4.638 -9.989 -4.448 1.00 81.19 71 THR A C 1
ATOM 560 O O . THR A 1 71 ? 4.92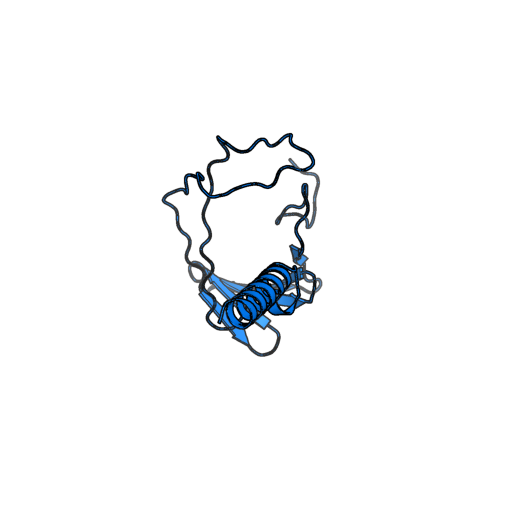2 -8.815 -4.655 1.00 81.19 71 THR A O 1
ATOM 563 N N . MET A 1 72 ? 5.328 -10.745 -3.602 1.00 80.06 72 MET A N 1
ATOM 564 C CA . MET A 1 72 ? 6.470 -10.256 -2.835 1.00 80.06 72 MET A CA 1
ATOM 565 C C . MET A 1 72 ? 7.746 -10.906 -3.369 1.00 80.06 72 MET A C 1
ATOM 567 O O . MET A 1 72 ? 7.890 -12.124 -3.268 1.00 80.06 72 MET A O 1
ATOM 571 N N . GLU A 1 73 ? 8.677 -10.107 -3.884 1.00 78.88 73 GLU A N 1
ATOM 572 C CA . GLU A 1 73 ? 10.003 -10.561 -4.310 1.00 78.88 73 GLU A CA 1
ATOM 573 C C . GLU A 1 73 ? 11.079 -9.885 -3.461 1.00 78.88 73 GLU A C 1
ATOM 575 O O . GLU A 1 73 ? 11.304 -8.686 -3.571 1.00 78.88 73 GLU A O 1
ATOM 580 N N . THR A 1 74 ? 11.759 -10.656 -2.606 1.00 77.12 74 THR A N 1
ATOM 581 C CA . THR A 1 74 ? 12.818 -10.183 -1.692 1.00 77.12 74 THR A CA 1
ATOM 582 C C . THR A 1 74 ? 12.376 -9.013 -0.792 1.00 77.12 74 THR A C 1
ATOM 584 O O . THR A 1 74 ? 11.892 -9.234 0.322 1.00 77.12 74 THR A O 1
ATOM 587 N N . ASP A 1 75 ? 12.531 -7.775 -1.259 1.00 77.00 75 ASP A N 1
ATOM 588 C CA . ASP A 1 75 ? 12.213 -6.509 -0.593 1.00 77.00 75 ASP A CA 1
ATOM 589 C C . ASP A 1 75 ? 11.183 -5.651 -1.359 1.00 77.00 75 ASP A C 1
ATOM 591 O O . ASP A 1 75 ? 10.726 -4.629 -0.839 1.00 77.00 75 ASP A O 1
ATOM 595 N N . THR A 1 76 ? 10.774 -6.092 -2.553 1.00 83.25 76 THR A N 1
ATOM 596 C CA . THR A 1 76 ? 9.874 -5.377 -3.460 1.00 83.25 76 THR A CA 1
ATOM 597 C C . THR A 1 76 ? 8.505 -6.048 -3.555 1.00 83.25 76 THR A C 1
ATOM 599 O O . THR A 1 76 ? 8.363 -7.205 -3.953 1.00 83.25 76 THR A O 1
ATOM 602 N N . LEU A 1 77 ? 7.476 -5.306 -3.163 1.00 84.94 77 LEU A N 1
ATOM 603 C CA . LEU A 1 77 ? 6.078 -5.691 -3.288 1.00 84.94 77 LEU A CA 1
ATOM 604 C C . LEU A 1 77 ? 5.580 -5.241 -4.663 1.00 84.94 77 LEU A C 1
ATOM 606 O O . LEU A 1 77 ? 5.558 -4.051 -4.958 1.00 84.94 77 LEU A O 1
ATOM 610 N N . MET A 1 78 ? 5.158 -6.178 -5.496 1.00 87.38 78 MET A N 1
ATOM 611 C CA . MET A 1 78 ? 4.530 -5.910 -6.783 1.00 87.38 78 MET A CA 1
ATOM 612 C C . MET A 1 78 ? 3.014 -6.012 -6.635 1.00 87.38 78 MET A C 1
ATOM 614 O O . MET A 1 78 ? 2.522 -6.962 -6.034 1.00 87.38 78 MET A O 1
ATOM 618 N N . ALA A 1 79 ? 2.278 -5.063 -7.203 1.00 84.31 79 ALA A N 1
ATOM 619 C CA . ALA A 1 79 ? 0.825 -5.088 -7.277 1.00 84.31 79 ALA A CA 1
ATOM 620 C C . ALA A 1 79 ? 0.375 -5.058 -8.732 1.00 84.31 79 ALA A C 1
ATOM 622 O O . ALA A 1 79 ? 0.853 -4.222 -9.493 1.00 84.31 79 ALA A O 1
ATOM 623 N N . VAL A 1 80 ? -0.564 -5.918 -9.110 1.00 84.75 80 VAL A N 1
ATOM 624 C CA . VAL A 1 80 ? -1.123 -5.951 -10.463 1.00 84.75 80 VAL A CA 1
ATOM 625 C C . VAL A 1 80 ? -2.578 -5.500 -10.420 1.00 84.75 80 VAL A C 1
ATOM 627 O O . VAL A 1 80 ? -3.427 -6.137 -9.795 1.00 84.75 80 VAL A O 1
ATOM 630 N N . GLU A 1 81 ? -2.870 -4.391 -11.099 1.00 84.56 81 GLU A N 1
ATOM 631 C CA . GLU A 1 81 ? -4.205 -3.800 -11.207 1.00 84.56 81 GLU A CA 1
ATOM 632 C C . GLU A 1 81 ? -4.500 -3.446 -12.669 1.00 84.56 81 GLU A C 1
ATOM 634 O O . GLU A 1 81 ? -3.850 -2.586 -13.264 1.00 84.56 81 GLU A O 1
ATOM 639 N N . ARG A 1 82 ? -5.510 -4.100 -13.261 1.00 82.50 82 ARG A N 1
ATOM 640 C CA . ARG A 1 82 ? -5.974 -3.829 -14.640 1.00 82.50 82 ARG A CA 1
ATOM 641 C C . ARG A 1 82 ? -4.829 -3.784 -15.668 1.00 82.50 82 ARG A C 1
ATOM 643 O O . ARG A 1 82 ? -4.761 -2.864 -16.476 1.00 82.50 82 ARG A O 1
ATOM 650 N N . SER A 1 83 ? -3.927 -4.765 -15.605 1.00 81.94 83 SER A N 1
ATOM 651 C CA . SER A 1 83 ? -2.741 -4.882 -16.474 1.00 81.94 83 SER A CA 1
ATOM 652 C C . SER A 1 83 ? -1.650 -3.823 -16.269 1.00 81.94 83 SER A C 1
ATOM 654 O O . SER A 1 83 ? -0.701 -3.789 -17.048 1.00 81.94 83 SER A O 1
ATOM 656 N N . ASN A 1 84 ? -1.736 -3.012 -15.214 1.00 87.31 84 ASN A N 1
ATOM 657 C CA . ASN A 1 84 ? -0.626 -2.192 -14.735 1.00 87.31 84 ASN A CA 1
ATOM 658 C C . ASN A 1 84 ? 0.036 -2.908 -13.563 1.00 87.31 84 ASN A C 1
ATOM 660 O O . ASN A 1 84 ? -0.666 -3.419 -12.683 1.00 87.31 84 ASN A O 1
ATOM 664 N N . ARG A 1 85 ? 1.366 -2.944 -13.545 1.00 91.00 85 ARG A N 1
ATOM 665 C CA . ARG A 1 85 ? 2.125 -3.415 -12.389 1.00 91.00 85 ARG A CA 1
ATOM 666 C C . ARG A 1 85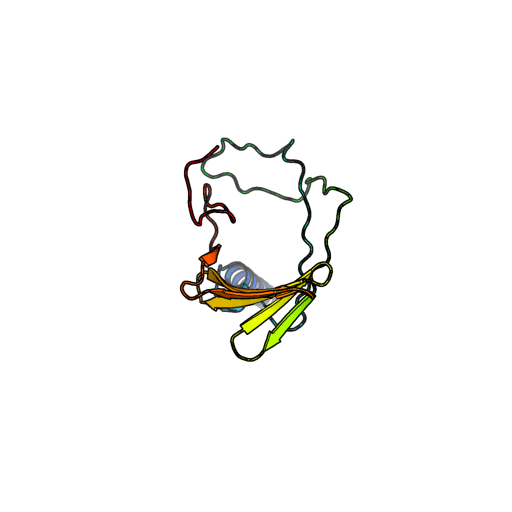 ? 2.719 -2.217 -11.674 1.00 91.00 85 ARG A C 1
ATOM 668 O O . ARG A 1 85 ? 3.339 -1.367 -12.299 1.00 91.00 85 ARG A O 1
ATOM 675 N N . THR A 1 86 ? 2.551 -2.158 -10.367 1.00 90.25 86 THR A N 1
ATOM 676 C CA . THR A 1 86 ? 3.146 -1.122 -9.527 1.00 90.25 86 THR A CA 1
ATOM 677 C C . THR A 1 86 ? 4.094 -1.777 -8.546 1.00 90.25 86 THR A C 1
ATOM 679 O O . THR A 1 86 ? 3.753 -2.786 -7.929 1.00 90.25 86 THR A O 1
ATOM 682 N N . TYR A 1 87 ? 5.279 -1.202 -8.400 1.00 90.69 87 TYR A N 1
ATOM 683 C CA . TYR A 1 87 ? 6.323 -1.700 -7.523 1.00 90.69 87 TYR A CA 1
ATOM 684 C C . TYR A 1 87 ? 6.419 -0.817 -6.290 1.00 90.69 87 TYR A C 1
ATOM 686 O O . TYR A 1 87 ? 6.487 0.413 -6.379 1.00 90.69 87 TYR A O 1
ATOM 694 N N . TYR A 1 88 ? 6.466 -1.462 -5.134 1.00 88.62 88 TYR A N 1
ATOM 695 C CA . TYR A 1 88 ? 6.531 -0.816 -3.843 1.00 88.62 88 TYR A CA 1
ATOM 696 C C . TYR A 1 88 ? 7.680 -1.367 -3.012 1.00 88.62 88 TYR A C 1
ATOM 698 O O . TYR A 1 88 ? 7.991 -2.556 -3.062 1.00 88.62 88 TYR A O 1
ATOM 706 N N . ARG A 1 89 ? 8.252 -0.517 -2.166 1.00 87.88 89 ARG A N 1
ATOM 707 C CA . ARG A 1 89 ? 9.130 -0.930 -1.072 1.00 87.88 89 ARG A CA 1
ATOM 708 C C . ARG A 1 89 ? 8.387 -0.764 0.241 1.00 87.88 89 ARG A C 1
ATOM 710 O O . ARG A 1 89 ? 7.732 0.253 0.463 1.00 87.88 89 ARG A O 1
ATOM 717 N N . GLN A 1 90 ? 8.476 -1.760 1.114 1.00 80.31 90 GLN A N 1
ATOM 718 C CA . GLN A 1 90 ? 7.850 -1.694 2.429 1.00 80.31 90 GLN A CA 1
ATOM 719 C C . GLN A 1 90 ? 8.888 -1.613 3.543 1.00 80.31 90 GLN A C 1
ATOM 721 O O . GLN A 1 90 ? 9.645 -2.555 3.774 1.00 80.31 90 GLN A O 1
ATOM 726 N N . ASP A 1 91 ? 8.813 -0.522 4.298 1.00 77.75 91 ASP A N 1
ATOM 727 C CA . ASP A 1 91 ? 9.593 -0.280 5.504 1.00 77.75 91 ASP A CA 1
ATOM 728 C C . ASP A 1 91 ? 8.713 -0.401 6.757 1.00 77.75 91 ASP A C 1
ATOM 730 O O . ASP A 1 91 ? 7.525 -0.728 6.703 1.00 77.75 91 ASP A O 1
ATOM 734 N N . ARG A 1 92 ? 9.297 -0.137 7.933 1.00 72.38 92 ARG A N 1
ATOM 735 C CA . ARG A 1 92 ? 8.595 -0.252 9.221 1.00 72.38 92 ARG A CA 1
ATOM 736 C C . ARG A 1 92 ? 7.349 0.623 9.320 1.00 72.38 92 ARG A C 1
ATOM 738 O O . ARG A 1 92 ? 6.366 0.204 9.924 1.00 72.38 92 ARG A O 1
ATOM 745 N N . ASN A 1 93 ? 7.419 1.815 8.741 1.00 75.12 93 ASN A N 1
ATOM 746 C CA . ASN A 1 93 ? 6.427 2.866 8.937 1.00 75.12 93 ASN A CA 1
ATOM 747 C C . ASN A 1 93 ? 5.733 3.270 7.636 1.00 75.12 93 ASN A C 1
ATOM 749 O O . ASN A 1 93 ? 4.900 4.167 7.667 1.00 75.12 93 ASN A O 1
ATOM 753 N N . ALA A 1 94 ? 6.095 2.686 6.491 1.00 78.31 94 ALA A N 1
ATOM 754 C CA . ALA A 1 94 ? 5.531 3.102 5.216 1.00 78.31 94 ALA A CA 1
ATOM 755 C C . ALA A 1 94 ? 5.651 2.033 4.131 1.00 78.31 94 ALA A C 1
ATOM 757 O O . ALA A 1 94 ? 6.551 1.194 4.149 1.00 78.31 94 ALA A O 1
ATOM 758 N N . VAL A 1 95 ? 4.760 2.128 3.155 1.00 82.69 95 VAL A N 1
ATOM 759 C CA . VAL A 1 95 ? 4.912 1.567 1.817 1.00 82.69 95 VAL A CA 1
ATOM 760 C C . VAL A 1 95 ? 5.209 2.730 0.881 1.00 82.69 95 VAL A C 1
ATOM 762 O O . VAL A 1 95 ? 4.453 3.700 0.863 1.00 82.69 95 VAL A O 1
ATOM 765 N N . THR A 1 96 ? 6.294 2.651 0.121 1.00 88.00 96 THR A N 1
ATOM 766 C CA . THR A 1 96 ? 6.692 3.661 -0.866 1.00 88.00 96 THR A CA 1
ATOM 767 C C . THR A 1 96 ? 6.568 3.106 -2.276 1.00 88.00 96 THR A C 1
ATOM 769 O O . THR A 1 96 ? 6.874 1.939 -2.498 1.00 88.00 96 THR A O 1
ATOM 772 N N . ILE A 1 97 ? 6.110 3.916 -3.230 1.00 89.06 97 ILE A N 1
ATOM 773 C CA . ILE A 1 97 ? 6.096 3.550 -4.650 1.00 89.06 97 ILE A CA 1
ATOM 774 C C . ILE A 1 97 ? 7.498 3.767 -5.204 1.00 89.06 97 ILE A C 1
ATOM 776 O O . ILE A 1 97 ? 8.031 4.871 -5.105 1.00 89.06 97 ILE A O 1
ATOM 780 N N . ILE A 1 98 ? 8.086 2.731 -5.794 1.00 91.81 98 ILE A N 1
ATOM 781 C CA . ILE A 1 98 ? 9.427 2.793 -6.395 1.00 91.81 98 ILE A CA 1
ATOM 782 C C . ILE A 1 98 ? 9.386 2.743 -7.927 1.00 91.81 98 ILE A C 1
ATOM 784 O O . ILE A 1 98 ? 10.350 3.133 -8.579 1.00 91.81 98 ILE A O 1
ATOM 788 N N . GLY A 1 99 ? 8.263 2.322 -8.509 1.00 91.19 99 GLY A N 1
ATOM 789 C CA . GLY A 1 99 ? 8.063 2.348 -9.952 1.00 91.19 99 GLY A CA 1
ATOM 790 C C . GLY A 1 99 ? 6.709 1.795 -10.369 1.00 91.19 99 GLY A C 1
ATOM 791 O O . GLY A 1 99 ? 5.928 1.317 -9.544 1.00 91.19 99 GLY A O 1
ATOM 792 N N . SER A 1 100 ? 6.434 1.843 -11.665 1.00 91.69 100 SER A N 1
ATOM 793 C CA . SER A 1 100 ? 5.285 1.174 -12.272 1.00 91.69 100 SER A CA 1
ATOM 794 C C . SER A 1 100 ? 5.569 0.833 -13.726 1.00 91.69 100 SER A C 1
ATOM 796 O O . SER A 1 100 ? 6.407 1.458 -14.366 1.00 91.69 100 SER A O 1
ATOM 798 N N . GLU A 1 101 ? 4.880 -0.163 -14.255 1.00 93.19 101 GLU A N 1
ATOM 799 C CA . GLU A 1 101 ? 4.933 -0.512 -15.664 1.00 93.19 101 GLU A CA 1
ATOM 800 C C . GLU A 1 101 ? 3.549 -0.859 -16.194 1.00 93.19 101 GLU A C 1
ATOM 802 O O . GLU A 1 101 ? 2.679 -1.388 -15.494 1.00 93.19 101 GLU A O 1
ATOM 807 N N . ASN A 1 102 ? 3.365 -0.584 -17.473 1.00 90.94 102 ASN A N 1
ATOM 808 C CA . ASN A 1 102 ? 2.240 -1.056 -18.254 1.00 90.94 102 ASN A CA 1
ATOM 809 C C . ASN A 1 102 ? 2.746 -1.503 -19.633 1.00 90.94 102 ASN A C 1
ATOM 811 O O . ASN A 1 102 ? 3.946 -1.611 -19.873 1.00 90.94 102 ASN A O 1
ATOM 815 N N . VAL A 1 103 ? 1.830 -1.802 -20.554 1.00 88.69 103 VAL A N 1
ATOM 816 C CA . VAL A 1 103 ? 2.192 -2.288 -21.898 1.00 88.69 103 VAL A CA 1
ATOM 817 C C . VAL A 1 103 ? 2.984 -1.251 -22.712 1.00 88.69 103 VAL A C 1
ATOM 819 O O . VAL A 1 103 ? 3.681 -1.615 -23.655 1.00 88.69 103 VAL A O 1
ATOM 822 N N . GLN A 1 104 ? 2.865 0.032 -22.381 1.00 90.81 104 GLN A N 1
ATOM 823 C CA . GLN A 1 104 ? 3.414 1.146 -23.154 1.00 90.81 104 GLN A CA 1
ATOM 824 C C . GLN A 1 104 ? 4.656 1.762 -22.504 1.00 90.81 104 GLN A C 1
ATOM 826 O O . GLN A 1 104 ? 5.517 2.277 -23.213 1.00 90.81 104 GLN A O 1
ATOM 831 N N . GLU A 1 105 ? 4.749 1.727 -21.177 1.00 90.81 105 GLU A N 1
ATOM 832 C CA . GLU A 1 105 ? 5.697 2.529 -20.413 1.00 90.81 105 GLU A CA 1
ATOM 833 C C . GLU A 1 105 ? 6.235 1.771 -19.196 1.00 90.81 105 GLU A C 1
ATOM 835 O O . GLU A 1 1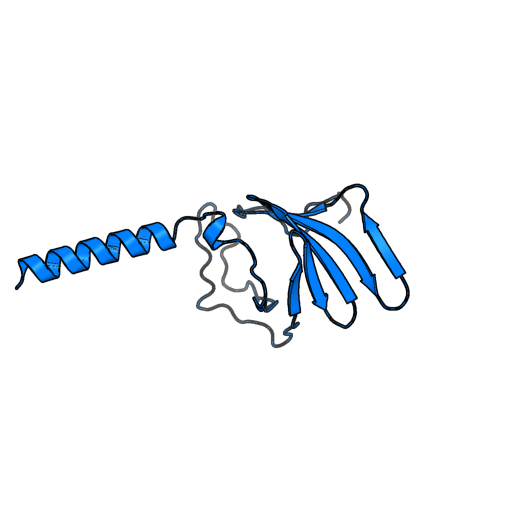05 ? 5.525 1.002 -18.546 1.00 90.81 105 GLU A O 1
ATOM 840 N N . LEU A 1 106 ? 7.499 2.048 -18.870 1.00 91.75 106 LEU A N 1
ATOM 841 C CA . LEU A 1 106 ? 8.166 1.636 -17.639 1.00 91.75 106 LEU A CA 1
ATOM 842 C C . LEU A 1 106 ? 8.652 2.896 -16.918 1.00 91.75 106 LEU A C 1
ATOM 844 O O . LEU A 1 106 ? 9.458 3.658 -17.452 1.00 91.75 106 LEU A O 1
ATOM 848 N N . LEU A 1 107 ? 8.166 3.096 -15.699 1.00 90.88 107 LEU A N 1
ATOM 849 C CA . LEU A 1 107 ? 8.483 4.216 -14.825 1.00 90.88 107 LEU A CA 1
ATOM 850 C C . LEU A 1 107 ? 9.304 3.719 -13.634 1.00 90.88 107 LEU A C 1
ATOM 852 O O . LEU A 1 107 ? 8.862 2.860 -12.871 1.00 90.88 107 LEU A O 1
ATOM 856 N N . SER A 1 108 ? 10.478 4.314 -13.449 1.00 90.69 108 SER A N 1
ATOM 857 C CA . SER A 1 108 ? 11.310 4.151 -12.257 1.00 90.69 108 SER A CA 1
ATOM 858 C C . SER A 1 108 ? 11.387 5.490 -11.537 1.00 90.69 108 SER A C 1
ATOM 860 O O . SER A 1 108 ? 11.674 6.508 -12.169 1.00 90.69 108 SER A O 1
ATOM 862 N N . TYR A 1 109 ? 11.126 5.503 -10.232 1.00 87.00 109 TYR 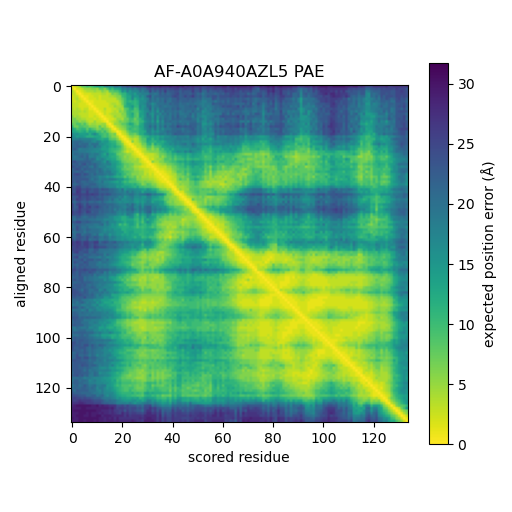A N 1
ATOM 863 C CA . TYR A 1 109 ? 11.178 6.729 -9.443 1.00 87.00 109 TYR A CA 1
ATOM 864 C C . TYR A 1 109 ? 12.539 6.880 -8.768 1.00 87.00 109 TYR A C 1
ATOM 866 O O . TYR A 1 109 ? 12.885 6.120 -7.865 1.00 87.00 109 TYR A O 1
ATOM 874 N N . ASP A 1 110 ? 13.279 7.918 -9.158 1.00 84.44 110 ASP A N 1
ATOM 875 C CA . ASP A 1 110 ? 14.550 8.284 -8.515 1.00 84.44 110 ASP A CA 1
ATOM 876 C C . ASP A 1 110 ? 14.351 8.707 -7.050 1.00 84.44 110 ASP A C 1
ATOM 878 O O . ASP A 1 110 ? 15.230 8.535 -6.206 1.00 84.44 110 ASP A O 1
ATOM 882 N N . MET A 1 111 ? 13.165 9.238 -6.740 1.00 86.50 111 MET A N 1
ATOM 883 C CA . MET A 1 111 ? 12.734 9.595 -5.394 1.00 86.50 111 MET A CA 1
ATOM 884 C C . MET A 1 111 ? 11.399 8.901 -5.090 1.00 86.50 111 MET A C 1
ATOM 886 O O . MET A 1 111 ? 10.349 9.431 -5.452 1.00 86.50 111 MET A O 1
ATOM 890 N N . PRO A 1 112 ? 11.427 7.719 -4.446 1.00 83.25 112 PRO A N 1
ATOM 891 C CA . PRO A 1 112 ? 10.220 6.993 -4.073 1.00 83.25 112 PRO A CA 1
ATOM 892 C C . PRO A 1 112 ? 9.283 7.819 -3.193 1.00 83.25 112 PRO A C 1
ATOM 894 O O . PRO A 1 112 ? 9.713 8.434 -2.214 1.00 83.25 112 PRO A O 1
ATOM 897 N N . GLU A 1 113 ? 7.994 7.795 -3.511 1.00 80.00 113 GLU A N 1
ATOM 898 C CA . GLU A 1 113 ? 6.969 8.539 -2.777 1.00 80.00 113 GLU A CA 1
ATOM 899 C C . GLU A 1 113 ? 6.224 7.634 -1.799 1.00 80.00 113 GLU A C 1
ATOM 901 O O . GLU A 1 113 ? 5.995 6.455 -2.073 1.00 80.00 113 GLU A O 1
ATOM 906 N N . ALA A 1 114 ? 5.836 8.169 -0.641 1.00 79.50 114 ALA A N 1
ATOM 907 C CA . ALA A 1 114 ? 5.056 7.416 0.333 1.00 79.50 114 ALA A CA 1
ATOM 908 C C . ALA A 1 114 ? 3.651 7.153 -0.220 1.00 79.50 114 ALA A C 1
ATOM 910 O O . ALA A 1 114 ? 2.868 8.077 -0.419 1.00 79.50 114 ALA A O 1
ATOM 911 N N . TRP A 1 115 ? 3.331 5.880 -0.437 1.00 78.31 115 TRP A N 1
ATOM 912 C CA . TRP A 1 115 ? 1.993 5.441 -0.816 1.00 78.31 115 TRP A CA 1
ATOM 913 C C . TRP A 1 115 ? 1.088 5.319 0.404 1.00 78.31 115 TRP A C 1
ATOM 915 O O . TRP A 1 115 ? -0.036 5.802 0.405 1.00 78.31 115 TRP A O 1
ATOM 925 N N . LEU A 1 116 ? 1.578 4.671 1.462 1.00 76.94 116 LEU A N 1
ATOM 926 C CA . LEU A 1 116 ? 0.808 4.427 2.676 1.00 76.94 116 LEU A CA 1
ATOM 927 C C . LEU A 1 116 ? 1.721 4.530 3.889 1.00 76.94 116 LEU A C 1
ATOM 929 O O . LEU A 1 116 ? 2.793 3.937 3.895 1.00 76.94 116 LEU A O 1
ATOM 933 N N . GLN A 1 117 ? 1.297 5.262 4.915 1.00 76.31 117 GLN A N 1
ATOM 934 C CA . GLN A 1 117 ? 2.046 5.428 6.158 1.00 76.31 117 GLN A CA 1
ATOM 935 C C . GLN A 1 117 ? 1.378 4.652 7.296 1.00 76.31 117 GLN A C 1
ATOM 937 O O . GLN A 1 117 ? 0.154 4.563 7.369 1.00 76.31 117 GLN A O 1
ATOM 942 N N . PHE A 1 118 ? 2.186 4.101 8.199 1.00 72.50 118 PHE A N 1
ATOM 943 C CA . PHE A 1 118 ? 1.736 3.370 9.374 1.00 72.50 118 PHE A CA 1
ATOM 944 C C . PHE A 1 118 ? 2.394 3.903 10.659 1.00 72.50 118 PHE A C 1
ATOM 946 O O . PHE A 1 118 ? 3.606 4.142 10.669 1.00 72.50 118 PHE A O 1
ATOM 953 N N . PRO A 1 119 ? 1.637 3.995 11.769 1.00 68.31 119 PRO A N 1
ATOM 954 C CA . PRO A 1 119 ? 0.172 3.970 11.799 1.00 68.31 119 PRO A CA 1
ATOM 955 C C . PRO A 1 119 ? -0.410 5.202 11.090 1.00 68.31 119 PRO A C 1
ATOM 957 O O . PRO A 1 119 ? 0.154 6.286 11.205 1.00 68.31 119 PRO A O 1
ATOM 960 N N . MET A 1 120 ? -1.540 5.044 10.396 1.00 67.50 120 MET A N 1
ATOM 961 C CA . MET A 1 120 ? -2.286 6.200 9.893 1.00 67.50 120 MET A CA 1
ATOM 962 C C . MET A 1 120 ? -2.906 6.959 11.067 1.00 67.50 120 MET A C 1
ATOM 964 O O . MET A 1 120 ? -3.542 6.360 11.938 1.00 67.50 120 MET A O 1
ATOM 968 N N . GLN A 1 121 ? -2.739 8.275 11.078 1.00 64.69 121 GLN A N 1
ATOM 969 C CA . GLN A 1 121 ? -3.386 9.192 12.007 1.00 64.69 121 GLN A CA 1
ATOM 970 C C . GLN A 1 121 ? -4.512 9.963 11.315 1.00 64.69 121 GLN A C 1
ATOM 972 O O . GLN A 1 121 ? -4.588 10.062 10.088 1.00 64.69 121 GLN A O 1
ATOM 977 N N . ARG A 1 122 ? -5.412 10.552 12.109 1.00 61.09 122 ARG A N 1
ATOM 978 C CA . ARG A 1 122 ? -6.450 11.438 11.572 1.00 61.09 122 ARG A CA 1
ATOM 979 C C . ARG A 1 122 ? -5.792 12.619 10.850 1.00 61.09 122 ARG A C 1
ATOM 981 O O . ARG A 1 122 ? -5.004 13.346 11.445 1.00 61.09 122 ARG A O 1
ATOM 988 N N . GLY A 1 123 ? -6.180 12.840 9.595 1.00 62.09 123 GLY A N 1
ATOM 989 C CA . GLY A 1 123 ? -5.609 13.885 8.738 1.00 62.09 123 GLY A CA 1
ATOM 990 C C . GLY A 1 123 ? -4.482 13.392 7.829 1.00 62.09 123 GLY A C 1
ATOM 991 O O . GLY A 1 123 ? -4.065 14.138 6.941 1.00 62.09 123 GLY A O 1
ATOM 992 N N . ASP A 1 124 ? -4.040 12.142 7.988 1.00 63.53 124 ASP A N 1
ATOM 993 C CA . ASP A 1 124 ? -3.207 11.495 6.984 1.00 63.53 124 ASP A CA 1
ATOM 994 C C . ASP A 1 124 ? -4.055 11.171 5.757 1.00 63.53 124 ASP A C 1
ATOM 996 O O . 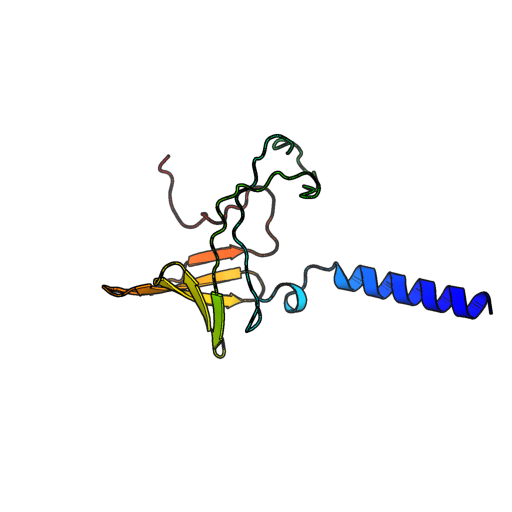ASP A 1 124 ? -5.191 10.699 5.851 1.00 63.53 124 ASP A O 1
ATOM 1000 N N . SER A 1 125 ? -3.491 11.431 4.584 1.00 62.66 125 SER A N 1
ATOM 1001 C CA . SER A 1 125 ? -4.074 11.025 3.318 1.00 62.66 125 SER A CA 1
ATOM 1002 C C . SER A 1 125 ? -3.073 10.157 2.573 1.00 62.66 125 SER A C 1
ATOM 1004 O O . SER A 1 125 ? -1.875 10.429 2.552 1.00 62.66 125 SER A O 1
ATOM 1006 N N . VAL A 1 126 ? -3.593 9.130 1.904 1.00 62.03 126 VAL A N 1
ATOM 1007 C CA . VAL A 1 126 ? -2.843 8.284 0.955 1.00 62.03 126 VAL A CA 1
ATOM 1008 C C . VAL A 1 126 ? -2.329 9.120 -0.240 1.00 62.03 126 VAL A C 1
ATOM 1010 O O . VAL A 1 126 ? -1.491 8.683 -1.012 1.00 62.03 126 VAL A O 1
ATOM 1013 N N . TRP A 1 127 ? -2.808 10.362 -0.374 1.00 51.09 127 TRP A N 1
ATOM 1014 C CA . TRP A 1 127 ? -2.447 11.321 -1.420 1.00 51.09 127 TRP A CA 1
ATOM 1015 C C . TRP A 1 127 ? -1.336 12.293 -1.012 1.00 51.09 127 TRP A C 1
ATOM 1017 O O . TRP A 1 127 ? -1.049 13.240 -1.744 1.00 51.09 127 TRP A O 1
ATOM 1027 N N . ARG A 1 128 ? -0.728 12.134 0.171 1.00 38.09 128 A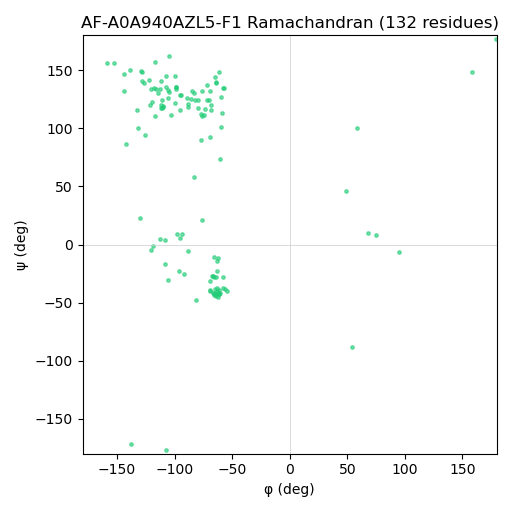RG A N 1
ATOM 1028 C CA . ARG A 1 128 ? 0.202 13.134 0.707 1.00 38.09 128 ARG A CA 1
ATOM 1029 C C . ARG A 1 128 ? 1.627 12.997 0.157 1.00 38.09 128 ARG A C 1
ATOM 1031 O O . ARG A 1 128 ? 2.581 12.967 0.924 1.00 38.09 128 ARG A O 1
ATOM 1038 N N . CYS A 1 129 ? 1.768 13.071 -1.165 1.00 36.75 129 CYS A N 1
ATOM 1039 C CA . CYS A 1 129 ? 2.968 13.578 -1.830 1.00 36.75 129 CYS A CA 1
ATOM 1040 C C . CYS A 1 129 ? 2.560 14.605 -2.917 1.00 36.75 129 CYS A C 1
ATOM 1042 O O . CYS A 1 129 ? 2.126 14.255 -4.002 1.00 36.75 129 CYS A O 1
ATOM 1044 N N . ARG A 1 130 ? 2.697 15.898 -2.556 1.00 35.22 130 ARG A N 1
ATOM 1045 C CA . ARG A 1 130 ? 2.724 17.139 -3.378 1.00 35.22 130 ARG A CA 1
ATOM 1046 C C . ARG A 1 130 ? 1.530 17.496 -4.290 1.00 35.22 130 ARG A C 1
ATOM 1048 O O . ARG A 1 130 ? 1.522 17.195 -5.473 1.00 35.22 130 ARG A O 1
ATOM 1055 N N . ASN A 1 131 ? 0.665 18.407 -3.828 1.00 30.48 131 ASN A N 1
ATOM 1056 C CA . ASN A 1 131 ? 0.788 19.874 -3.996 1.00 30.48 131 ASN A CA 1
ATOM 1057 C C . ASN A 1 131 ? -0.574 20.575 -3.833 1.00 30.48 131 ASN A C 1
ATOM 1059 O O . ASN A 1 131 ? -1.615 20.044 -4.196 1.00 30.48 131 ASN A O 1
ATOM 1063 N N . ASN A 1 132 ? -0.522 21.805 -3.314 1.00 29.17 132 ASN A N 1
ATOM 1064 C CA . ASN A 1 132 ? -1.624 22.763 -3.191 1.00 29.17 132 ASN A CA 1
ATOM 1065 C C . ASN A 1 132 ? -2.231 23.165 -4.552 1.00 29.17 132 ASN A C 1
ATOM 1067 O O . ASN A 1 132 ? -2.013 24.286 -5.003 1.00 29.17 132 ASN A O 1
ATOM 1071 N N . TRP A 1 133 ? -3.000 22.283 -5.187 1.00 28.94 133 TRP A N 1
ATOM 1072 C CA . TRP A 1 133 ? -3.934 22.643 -6.256 1.00 28.94 133 TRP A CA 1
ATOM 1073 C C . TRP A 1 133 ? -5.203 21.794 -6.130 1.00 28.94 133 TRP A C 1
ATOM 1075 O O . TRP A 1 133 ? -5.321 20.722 -6.719 1.00 28.94 133 TRP A O 1
ATOM 1085 N N . CYS A 1 134 ? -6.132 22.290 -5.319 1.00 34.75 134 CYS A N 1
ATOM 1086 C CA . CYS A 1 134 ? -7.576 22.116 -5.450 1.00 34.75 134 CYS A CA 1
ATOM 1087 C C . CYS A 1 134 ? -8.195 23.483 -5.161 1.00 34.75 134 CYS A C 1
ATOM 1089 O O . CYS A 1 134 ? -7.728 24.122 -4.188 1.00 34.75 134 CYS A O 1
#

Foldseek 3Di:
DVVVVVVVVVVVVVVVVVQPDQWLVNPDDDAFDKDKDWDWDCPPDPLPDQPDDDDCPPTDTDPDIWTWHWGDDPQWIWIATPQKIWIWGDDGFFIWTQWIDHPPDTGGDPDTHTQDTPPDDNPDDSPPDDDPDD

Mean predicted aligned error: 12.62 Å

Nearest PDB structures (foldseek):
  5l8o-assembly1_A  TM=6.361E-01  e=2.021E+00  Homo sapiens
  1o1u-assembly1_A  TM=5.696E-01  e=1.238E+00  Homo sapiens
  2ftb-assembly1_A  TM=6.117E-01  e=5.687E+00  Ambystoma mexicanum
  3em0-assembly1_A  TM=5.642E-01  e=3.885E+00  Danio rerio
  9etf-assembly1_B  TM=4.211E-01  e=4.574E+00  Gallus gallus

Secondary structure (DSSP, 8-state):
-HHHHHHHHHHHHHHHHHHTS--HHHHS--TT-EEEE-PBPGGG--TT-TT-----TT--B-S-PEEEEEEEETTEEEEEETTEEEEEEE-SSEEEEEEEE-SS-EEEEEEEEEEEESS--TT--TT-SS----

Radius of gyration: 19.48 Å; Cα contacts (8 Å, |Δi|>4): 173; chains: 1; bounding box: 37×50×62 Å